Protein AF-A0A954Z3I7-F1 (afdb_monomer_lite)

pLDDT: mean 84.25, std 15.09, range [56.66, 98.69]

Secondary structure (DSSP, 8-state):
-PPPB-TTT--B-TT--SSB-TTT--BTTTTT---SS-HHHHHHHHHHHHHHHHHHHHHHHHHHHHHHHHHHHHHHHHHHHHHHHHHHHHHHHHHHHHHTS-S-SSSS-SSS-S----------------

Sequence (130 aa):
MMRPTCGHCGYDLTGAESNRCPECGWLFIEAGVRVGPDGDTRRKRFRRAVILAIVLLAGAGVMLTAEAYLRARAARDQAIAQRQAALAQQRAATQRQAGATPQAEDDSHLDERGERSNLVTDPADAGDAP

Structure (mmCIF, N/CA/C/O backbone):
data_AF-A0A954Z3I7-F1
#
_entry.id   AF-A0A954Z3I7-F1
#
loop_
_atom_site.group_PDB
_atom_site.id
_atom_site.type_symbol
_atom_site.label_atom_id
_atom_site.label_alt_id
_atom_site.label_comp_id
_atom_site.label_asym_id
_atom_site.label_entity_id
_atom_site.label_seq_id
_atom_site.pdbx_PDB_ins_code
_atom_site.Cartn_x
_atom_site.Cartn_y
_atom_site.Cartn_z
_atom_site.occupancy
_atom_site.B_iso_or_equiv
_atom_site.auth_seq_id
_atom_site.auth_comp_id
_atom_site.auth_asym_id
_atom_site.auth_atom_id
_atom_site.pdbx_PDB_model_num
ATOM 1 N N . MET A 1 1 ? -31.567 -7.545 29.589 1.00 59.31 1 MET A N 1
ATOM 2 C CA . MET A 1 1 ? -31.120 -6.288 30.226 1.00 59.31 1 MET A CA 1
ATOM 3 C C . MET A 1 1 ? -30.721 -6.642 31.643 1.00 59.31 1 MET A C 1
ATOM 5 O O . MET A 1 1 ? -31.547 -7.207 32.347 1.00 59.31 1 MET A O 1
ATOM 9 N N . MET A 1 2 ? -29.458 -6.450 32.015 1.00 70.06 2 MET A N 1
ATOM 10 C CA . MET A 1 2 ? -28.994 -6.764 33.368 1.00 70.06 2 MET A CA 1
ATOM 11 C C . MET A 1 2 ? -29.414 -5.603 34.270 1.00 70.06 2 MET A C 1
ATOM 13 O O . MET A 1 2 ? -29.124 -4.453 33.942 1.00 70.06 2 MET A O 1
ATOM 17 N N . ARG A 1 3 ? -30.175 -5.880 35.331 1.00 81.69 3 ARG A N 1
ATOM 18 C CA . ARG A 1 3 ? -30.580 -4.839 36.279 1.00 81.69 3 ARG A CA 1
ATOM 19 C C . ARG A 1 3 ? -29.368 -4.436 37.118 1.00 81.69 3 ARG A C 1
ATOM 21 O O . ARG A 1 3 ? -28.609 -5.325 37.508 1.00 81.69 3 ARG A O 1
ATOM 28 N N . PRO A 1 4 ? -29.140 -3.139 37.363 1.00 84.75 4 PRO A N 1
ATOM 29 C CA . PRO A 1 4 ? -28.050 -2.710 38.222 1.00 84.75 4 PRO A CA 1
ATOM 30 C C . PRO A 1 4 ? -28.328 -3.190 39.648 1.00 84.75 4 PRO A C 1
ATOM 32 O O . PRO A 1 4 ? -29.315 -2.793 40.254 1.00 84.75 4 PRO A O 1
ATOM 35 N N . THR A 1 5 ? -27.468 -4.045 40.189 1.00 88.50 5 THR A N 1
ATOM 36 C CA . THR A 1 5 ? -27.548 -4.508 41.580 1.00 88.50 5 THR A CA 1
ATOM 37 C C . THR A 1 5 ? -26.379 -3.952 42.379 1.00 88.50 5 THR A C 1
ATOM 39 O O . THR A 1 5 ? -25.270 -3.828 41.855 1.00 88.50 5 THR A O 1
ATOM 42 N N . CYS A 1 6 ? -26.596 -3.637 43.654 1.00 88.88 6 CYS A N 1
ATOM 43 C CA . CYS A 1 6 ? -25.522 -3.259 44.564 1.00 88.88 6 CYS A CA 1
ATOM 44 C C . CYS A 1 6 ? -24.521 -4.416 44.692 1.00 88.88 6 CYS A C 1
ATOM 46 O O . CYS A 1 6 ? -24.907 -5.515 45.082 1.00 88.88 6 CYS A O 1
ATOM 48 N N . GLY A 1 7 ? -23.236 -4.186 44.408 1.00 86.25 7 GLY A N 1
ATOM 49 C CA . GLY A 1 7 ? -22.215 -5.234 44.536 1.00 86.25 7 GLY A CA 1
ATOM 50 C C . GLY A 1 7 ? -21.885 -5.620 45.981 1.00 86.25 7 GLY A C 1
ATOM 51 O O . GLY A 1 7 ? -21.176 -6.599 46.186 1.00 86.25 7 GLY A O 1
ATOM 52 N N . HIS A 1 8 ? -22.398 -4.882 46.975 1.00 89.75 8 HIS A N 1
ATOM 53 C CA . HIS A 1 8 ? -22.203 -5.183 48.394 1.00 89.75 8 HIS A CA 1
ATOM 54 C C . HIS A 1 8 ? -23.342 -6.028 48.985 1.00 89.75 8 HIS A C 1
ATOM 56 O O . HIS A 1 8 ? -23.086 -7.086 49.548 1.00 89.75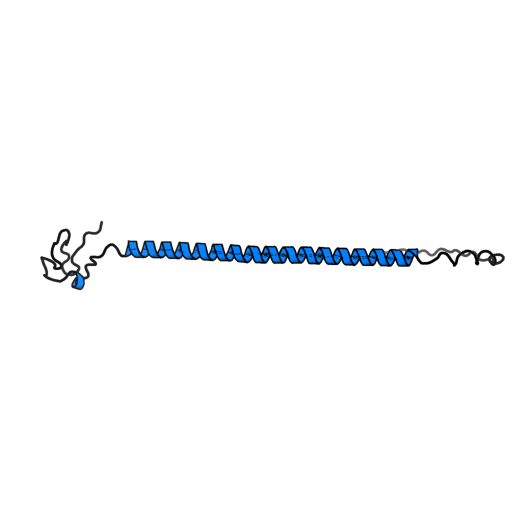 8 HIS A O 1
ATOM 62 N N . CYS A 1 9 ? -24.598 -5.588 48.844 1.00 90.38 9 CYS A N 1
ATOM 63 C CA . CYS A 1 9 ? -25.757 -6.266 49.444 1.00 90.38 9 CYS A CA 1
ATOM 64 C C . CYS A 1 9 ? -26.690 -6.958 48.435 1.00 90.38 9 CYS A C 1
ATOM 66 O O . CYS A 1 9 ? -27.646 -7.609 48.841 1.00 90.38 9 CYS A O 1
ATOM 68 N N . GLY A 1 10 ? -26.456 -6.811 47.127 1.00 88.06 10 GLY A N 1
ATOM 69 C CA . GLY A 1 10 ? -27.286 -7.416 46.080 1.00 88.06 10 GLY A CA 1
ATOM 70 C C . GLY A 1 10 ? -28.612 -6.702 45.792 1.00 88.06 10 GLY A C 1
ATOM 71 O O . GLY A 1 10 ? -29.354 -7.156 44.925 1.00 88.06 10 GLY A O 1
ATOM 72 N N . TYR A 1 11 ? -28.912 -5.588 46.469 1.00 89.69 11 TYR A N 1
ATOM 73 C CA . TYR A 1 11 ? -30.161 -4.842 46.281 1.00 89.69 11 TYR A CA 1
ATOM 74 C C . TYR A 1 11 ? -30.319 -4.306 44.847 1.00 89.69 11 TYR A C 1
ATOM 76 O O . TYR A 1 11 ? -29.345 -3.839 44.252 1.00 89.69 11 TYR A O 1
ATOM 84 N N . ASP A 1 12 ? -31.539 -4.353 44.301 1.00 91.00 12 ASP A N 1
ATOM 85 C CA . ASP A 1 12 ? -31.867 -3.827 42.968 1.00 91.00 12 ASP A CA 1
ATOM 86 C C . ASP A 1 12 ? -31.856 -2.291 42.996 1.00 91.00 12 ASP A C 1
ATOM 88 O O . ASP A 1 12 ? -32.665 -1.651 43.660 1.00 91.00 12 ASP A O 1
ATOM 92 N N . LEU A 1 13 ? -30.917 -1.688 42.270 1.00 89.69 13 LEU A N 1
ATOM 93 C CA . LEU A 1 13 ? -30.732 -0.238 42.192 1.00 89.69 13 LEU A CA 1
ATOM 94 C C . LEU A 1 13 ? -31.543 0.396 41.055 1.00 89.69 13 LEU A C 1
ATOM 96 O O . LEU A 1 13 ? -31.343 1.568 40.726 1.00 89.69 13 LEU A O 1
ATOM 100 N N . THR A 1 14 ? -32.447 -0.358 40.426 1.00 89.50 14 THR A N 1
ATOM 101 C CA . THR A 1 14 ? -33.335 0.168 39.388 1.00 89.50 14 THR A CA 1
ATOM 102 C C . THR A 1 14 ? -34.211 1.286 39.967 1.00 89.50 14 THR A C 1
ATOM 104 O O . THR A 1 14 ? -35.048 1.043 40.829 1.00 89.50 14 THR A O 1
ATOM 107 N N . GLY A 1 15 ? -34.030 2.518 39.479 1.00 88.00 15 GLY A N 1
ATOM 108 C CA . GLY A 1 15 ? -34.809 3.687 39.914 1.00 88.00 15 GLY A CA 1
ATOM 109 C C . GLY A 1 15 ? -34.273 4.412 41.154 1.00 88.00 15 GLY A C 1
ATOM 110 O O . GLY A 1 15 ? -34.951 5.293 41.670 1.00 88.00 15 GLY A O 1
ATOM 111 N N . ALA A 1 16 ? -33.072 4.081 41.637 1.00 86.75 16 ALA A N 1
ATOM 112 C CA . ALA A 1 16 ? -32.458 4.821 42.736 1.00 86.75 16 ALA A CA 1
ATOM 113 C C . ALA A 1 16 ? -32.064 6.249 42.296 1.00 86.75 16 ALA A C 1
ATOM 115 O O . ALA A 1 16 ? -31.265 6.421 41.379 1.00 86.75 16 ALA A O 1
ATOM 116 N N . GLU A 1 17 ? -32.595 7.273 42.973 1.00 87.50 17 GLU A N 1
ATOM 117 C CA . GLU A 1 17 ? -32.290 8.690 42.690 1.00 87.50 17 GLU A CA 1
ATOM 118 C C . GLU A 1 17 ? -30.997 9.184 43.366 1.00 87.50 17 GLU A C 1
ATOM 120 O O . GLU A 1 17 ? -30.457 10.231 43.012 1.00 87.50 17 GLU A O 1
ATOM 125 N N . SER A 1 18 ? -30.479 8.431 44.342 1.00 89.50 18 SER A N 1
ATOM 126 C CA . SER A 1 18 ? -29.266 8.776 45.090 1.00 89.50 18 SER A CA 1
ATOM 127 C C . SER A 1 18 ? -28.069 7.927 44.652 1.00 89.50 18 SER A C 1
ATOM 129 O O . SER A 1 18 ? -28.240 6.780 44.259 1.00 89.50 18 SER A O 1
ATOM 131 N N . ASN A 1 19 ? -26.843 8.442 44.811 1.00 88.62 19 ASN A N 1
ATOM 132 C CA . ASN A 1 19 ? -25.596 7.694 44.560 1.00 88.62 19 ASN A CA 1
ATOM 133 C C . ASN A 1 19 ? -25.241 6.673 45.664 1.00 88.62 19 ASN A C 1
ATOM 135 O O . ASN A 1 19 ? -24.104 6.190 45.721 1.00 88.62 19 ASN A O 1
ATOM 139 N N . ARG A 1 20 ? -26.178 6.385 46.574 1.00 91.88 20 ARG A N 1
ATOM 140 C CA . ARG A 1 20 ? -26.013 5.454 47.691 1.00 91.88 20 ARG A CA 1
ATOM 141 C C . ARG A 1 20 ? -27.068 4.362 47.629 1.00 91.88 20 ARG A C 1
ATOM 143 O O . ARG A 1 20 ? -28.210 4.594 47.237 1.00 91.88 20 ARG A O 1
ATOM 150 N N . CYS A 1 21 ? -26.683 3.164 48.049 1.00 91.94 21 CYS A N 1
ATOM 151 C CA . CYS A 1 21 ? -27.632 2.075 48.214 1.00 91.94 21 CYS A CA 1
ATOM 152 C C . CYS A 1 21 ? -28.578 2.381 49.392 1.00 91.94 21 CYS A C 1
ATOM 154 O O . CYS A 1 21 ? -28.070 2.672 50.477 1.00 91.94 21 CYS A O 1
ATOM 156 N N . PRO A 1 22 ? -29.911 2.281 49.227 1.00 91.75 22 PRO A N 1
ATOM 157 C CA . PRO A 1 22 ? -30.859 2.535 50.316 1.00 91.75 22 PRO A CA 1
ATOM 158 C C . PRO A 1 22 ? -30.741 1.507 51.449 1.00 91.75 22 PRO A C 1
ATOM 160 O O . PRO A 1 22 ? -30.955 1.856 52.601 1.00 91.75 22 PRO A O 1
ATOM 163 N N . GLU A 1 23 ? -30.335 0.272 51.133 1.00 93.06 23 GLU A N 1
ATOM 164 C CA . GLU A 1 23 ? -30.154 -0.795 52.128 1.00 93.06 23 GLU A CA 1
ATOM 165 C C . GLU A 1 23 ? -28.852 -0.668 52.934 1.00 93.06 23 GLU A C 1
ATOM 167 O O . GLU A 1 23 ? -28.871 -0.647 54.159 1.00 93.06 23 GLU A O 1
ATOM 172 N N . CYS A 1 24 ? -27.692 -0.592 52.267 1.00 92.94 24 CYS A N 1
ATOM 173 C CA . CYS A 1 24 ? -26.391 -0.669 52.947 1.00 92.94 24 CYS A CA 1
ATOM 174 C C . CYS A 1 24 ? -25.649 0.672 53.068 1.00 92.94 24 CYS A C 1
ATOM 176 O O . CYS A 1 24 ? -24.558 0.720 53.631 1.00 92.94 24 CYS A O 1
ATOM 178 N N . GLY A 1 25 ? -26.177 1.760 52.495 1.00 92.88 25 GLY A N 1
ATOM 179 C CA . GLY A 1 25 ? -25.598 3.109 52.575 1.00 92.88 25 GLY A CA 1
ATOM 180 C C . GLY A 1 25 ? -24.296 3.337 51.789 1.00 92.88 25 GLY A C 1
ATOM 181 O O . GLY A 1 25 ? -23.832 4.482 51.696 1.00 92.88 25 GLY A O 1
ATOM 182 N N . TRP A 1 26 ? -23.715 2.283 51.203 1.00 92.62 26 TRP A N 1
ATOM 183 C CA . TRP A 1 26 ? -22.496 2.363 50.395 1.00 92.62 26 TRP A CA 1
ATOM 184 C C . TRP A 1 26 ? -22.707 3.178 49.126 1.00 92.62 26 TRP A C 1
ATOM 186 O O . TRP A 1 26 ? -23.765 3.120 48.491 1.00 92.62 26 TRP A O 1
ATOM 196 N N . LEU A 1 27 ? -21.663 3.906 48.740 1.00 90.38 27 LEU A N 1
ATOM 197 C CA . LEU A 1 27 ? -21.612 4.595 47.459 1.00 90.38 27 LEU A CA 1
ATOM 198 C C . LEU A 1 27 ? -21.540 3.577 46.319 1.00 90.38 27 LEU A C 1
ATOM 200 O O . LEU A 1 27 ? -20.822 2.583 46.401 1.00 90.38 27 LEU A O 1
ATOM 204 N N . PHE A 1 28 ? -22.229 3.854 45.214 1.00 87.62 28 PHE A N 1
ATOM 205 C CA . PHE A 1 28 ? -22.206 2.997 44.020 1.00 87.62 28 PHE A CA 1
ATOM 206 C C . PHE A 1 28 ? -20.791 2.728 43.494 1.00 87.62 28 PHE A C 1
ATOM 208 O O . PHE A 1 28 ? -20.504 1.629 43.027 1.00 87.62 28 PHE A O 1
ATOM 215 N N . ILE A 1 29 ? -19.895 3.705 43.640 1.00 84.56 29 ILE A N 1
ATOM 216 C CA . ILE A 1 29 ? -18.492 3.615 43.226 1.00 84.56 29 ILE A CA 1
ATOM 217 C C . ILE A 1 29 ? -17.730 2.589 44.084 1.00 84.56 29 ILE A C 1
ATOM 219 O O . ILE A 1 29 ? -16.974 1.783 43.548 1.00 84.56 29 ILE A O 1
ATOM 223 N N . GLU A 1 30 ? -17.965 2.587 45.399 1.00 86.12 30 GLU A N 1
ATOM 224 C CA . GLU A 1 30 ? -17.340 1.658 46.354 1.00 86.12 30 GLU A CA 1
ATOM 225 C C . GLU A 1 30 ? -17.945 0.256 46.252 1.00 86.12 30 GLU A C 1
ATOM 227 O O . GLU A 1 30 ? -17.233 -0.741 46.316 1.00 86.12 30 GLU A O 1
ATOM 232 N N . ALA A 1 31 ? -19.254 0.170 46.001 1.00 80.56 31 ALA A N 1
ATOM 233 C CA . ALA A 1 31 ? -19.967 -1.086 45.791 1.00 80.56 31 ALA A CA 1
ATOM 234 C C . ALA A 1 31 ? -19.706 -1.717 44.407 1.00 80.56 31 ALA A C 1
ATOM 236 O O . ALA A 1 31 ? -20.357 -2.698 44.052 1.00 80.56 31 ALA A O 1
ATOM 237 N N . GLY A 1 32 ? -18.796 -1.158 43.598 1.00 77.00 32 GLY A N 1
ATOM 238 C CA . GLY A 1 32 ? -18.431 -1.691 42.282 1.00 77.00 32 GLY A CA 1
ATOM 239 C C . GLY A 1 32 ? -19.526 -1.568 41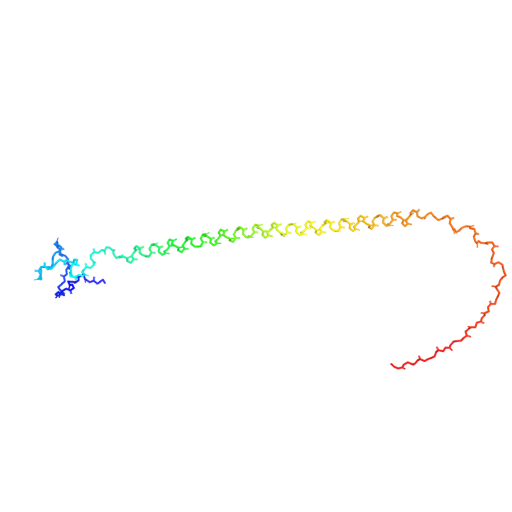.216 1.00 77.00 32 GLY A C 1
ATOM 240 O O . GLY A 1 32 ? -19.427 -2.187 40.153 1.00 77.00 32 GLY A O 1
ATOM 241 N N . VAL A 1 33 ? -20.562 -0.765 41.466 1.00 76.38 33 VAL A N 1
ATOM 242 C CA . VAL A 1 33 ? -21.662 -0.540 40.527 1.00 76.38 33 VAL A CA 1
ATOM 243 C C . VAL A 1 33 ? -21.150 0.377 39.422 1.00 76.38 33 VAL A C 1
ATOM 245 O O . VAL A 1 33 ? -20.962 1.581 39.602 1.00 76.38 33 VAL A O 1
ATOM 248 N N . ARG A 1 34 ? -20.897 -0.195 38.244 1.00 64.69 34 ARG A N 1
ATOM 249 C CA . ARG A 1 34 ? -20.484 0.576 37.067 1.00 64.69 34 ARG A CA 1
ATOM 250 C C . ARG A 1 34 ? -21.689 1.295 36.467 1.00 64.69 34 ARG A C 1
ATOM 252 O O . ARG A 1 34 ? -22.303 0.808 35.525 1.00 64.69 34 ARG A O 1
ATOM 259 N N . VAL A 1 35 ? -22.003 2.471 37.005 1.00 63.03 35 VAL A N 1
ATOM 260 C CA . VAL A 1 35 ? -22.980 3.404 36.428 1.00 63.03 35 VAL A CA 1
ATOM 261 C C . VAL A 1 35 ? -22.274 4.219 35.345 1.00 63.03 35 VAL A C 1
ATOM 263 O O . VAL A 1 35 ? -21.773 5.315 35.572 1.00 63.03 35 VAL A O 1
ATOM 266 N N . GLY A 1 36 ? -22.136 3.646 34.158 1.00 58.28 36 GLY A N 1
ATOM 267 C CA . GLY A 1 36 ? -21.618 4.361 32.999 1.00 58.28 36 GLY A CA 1
ATOM 268 C C . GLY A 1 36 ? -22.300 3.848 31.740 1.00 58.28 36 GLY A C 1
ATOM 269 O O . GLY A 1 36 ? -22.562 2.647 31.674 1.00 58.28 36 GLY A O 1
ATOM 270 N N . PRO A 1 37 ? -22.587 4.715 30.746 1.00 56.66 37 PRO A N 1
ATOM 271 C CA . PRO A 1 37 ? -23.101 4.267 29.458 1.00 56.66 37 PRO A CA 1
ATOM 272 C C . PRO A 1 37 ? -22.152 3.193 28.943 1.00 56.66 37 PRO A C 1
ATOM 274 O O . PRO A 1 37 ? -20.954 3.464 28.827 1.00 56.66 37 PRO A O 1
ATOM 277 N N . ASP A 1 38 ? -22.680 1.984 28.732 1.00 63.44 38 ASP A N 1
ATOM 278 C CA . ASP A 1 38 ? -21.932 0.756 28.472 1.00 63.44 38 ASP A CA 1
ATOM 279 C C . ASP A 1 38 ? -20.616 1.056 27.750 1.00 63.44 38 ASP A C 1
ATOM 281 O O . ASP A 1 38 ? -20.610 1.422 26.567 1.00 63.44 38 ASP A O 1
ATOM 285 N N . GLY A 1 39 ? -19.480 0.925 28.451 1.00 66.88 39 GLY A N 1
ATOM 286 C CA . GLY A 1 39 ? -18.148 1.179 27.876 1.00 66.88 39 GLY A CA 1
ATOM 287 C C . GLY A 1 39 ? -17.889 0.369 26.597 1.00 66.88 39 GLY A C 1
ATOM 288 O O . GLY A 1 39 ? -17.016 0.693 25.788 1.00 66.88 39 GLY A O 1
ATOM 289 N N . ASP A 1 40 ? -18.723 -0.642 26.376 1.00 78.44 40 ASP A N 1
ATOM 290 C CA . ASP A 1 40 ? -18.828 -1.452 25.183 1.00 78.44 40 ASP A CA 1
ATOM 291 C C . ASP A 1 40 ? -19.157 -0.637 23.913 1.00 78.44 40 ASP A C 1
ATOM 293 O O . ASP A 1 40 ? -18.574 -0.878 22.855 1.00 78.44 40 ASP A O 1
ATOM 297 N N . THR A 1 41 ? -19.995 0.405 23.988 1.00 83.75 41 THR A N 1
ATOM 298 C CA . THR A 1 41 ? -20.336 1.235 22.814 1.00 83.75 41 THR A CA 1
ATOM 299 C C . THR A 1 41 ? -19.153 2.092 22.365 1.00 83.75 41 THR A C 1
ATOM 301 O O . THR A 1 41 ? -18.846 2.159 21.169 1.00 83.75 41 THR A O 1
ATOM 304 N N . ARG A 1 42 ? -18.433 2.711 23.312 1.00 84.12 42 ARG A N 1
ATOM 305 C CA . ARG A 1 42 ? -17.229 3.504 23.008 1.00 84.12 42 ARG A CA 1
ATOM 306 C C . ARG A 1 42 ? -16.130 2.618 22.425 1.00 84.12 42 ARG A C 1
ATOM 308 O O . ARG A 1 42 ? -15.518 2.983 21.420 1.00 84.12 42 ARG A O 1
ATOM 315 N N . ARG A 1 43 ? -15.936 1.423 22.993 1.00 87.50 43 ARG A N 1
ATOM 316 C CA . ARG A 1 43 ? -14.953 0.444 22.509 1.00 87.50 43 ARG A CA 1
ATOM 317 C C . ARG A 1 43 ? -15.291 -0.068 21.106 1.00 87.50 43 ARG A C 1
ATOM 319 O O . ARG A 1 43 ? -14.399 -0.154 20.264 1.00 87.50 43 ARG A O 1
ATOM 326 N N . LYS A 1 44 ? -16.571 -0.330 20.812 1.00 90.62 44 LYS A N 1
ATOM 327 C CA . LYS A 1 44 ? -17.045 -0.725 19.470 1.00 90.62 44 LYS A CA 1
ATOM 328 C C . LYS A 1 44 ? -16.816 0.370 18.429 1.00 90.62 44 LYS A C 1
ATOM 330 O O . LYS A 1 44 ? -16.329 0.068 17.340 1.00 90.62 44 LYS A O 1
ATOM 335 N N . ARG A 1 45 ? -17.115 1.634 18.753 1.00 92.00 45 ARG A N 1
ATOM 336 C CA . ARG A 1 45 ? -16.867 2.773 17.848 1.00 92.00 45 ARG A CA 1
ATOM 337 C C . ARG A 1 45 ? -15.381 2.951 17.557 1.00 92.00 45 ARG A C 1
ATOM 339 O O . ARG A 1 45 ? -15.009 3.057 16.394 1.00 92.00 45 ARG A O 1
ATOM 346 N N . PHE A 1 46 ? -14.540 2.898 18.589 1.00 93.56 46 PHE A N 1
ATOM 347 C CA . PHE A 1 46 ? -13.092 2.996 18.416 1.00 93.56 46 PHE A CA 1
ATOM 348 C C . PHE A 1 46 ? -12.546 1.856 17.548 1.00 93.56 46 PHE A C 1
ATOM 350 O O . PHE A 1 46 ? -11.827 2.104 16.587 1.00 93.56 46 PHE A O 1
ATOM 357 N N . ARG A 1 47 ? -12.960 0.609 17.809 1.00 95.88 47 ARG A N 1
ATOM 358 C CA . ARG A 1 47 ? -12.542 -0.546 17.001 1.00 95.88 47 ARG A CA 1
ATOM 359 C C . ARG A 1 47 ? -12.946 -0.402 15.530 1.00 95.88 47 ARG A C 1
ATOM 361 O O . ARG A 1 47 ? -12.140 -0.705 14.659 1.00 95.88 47 ARG A O 1
ATOM 368 N N . ARG A 1 48 ? -14.159 0.086 15.241 1.00 97.12 48 ARG A N 1
ATOM 369 C CA . ARG A 1 48 ? -14.598 0.365 13.861 1.00 97.12 48 ARG A CA 1
ATOM 370 C C . ARG A 1 48 ? -13.752 1.452 13.197 1.00 97.12 48 ARG A C 1
ATOM 372 O O . ARG A 1 48 ? -13.346 1.268 12.056 1.00 97.12 48 ARG A O 1
ATOM 379 N N . ALA A 1 49 ? -13.450 2.535 13.911 1.00 97.50 49 ALA A N 1
ATOM 380 C CA . ALA A 1 49 ? -12.597 3.605 13.396 1.00 97.50 49 ALA A CA 1
ATOM 381 C C . ALA A 1 49 ? -11.181 3.102 13.069 1.00 97.50 49 ALA A C 1
ATOM 383 O O . ALA A 1 49 ? -10.662 3.3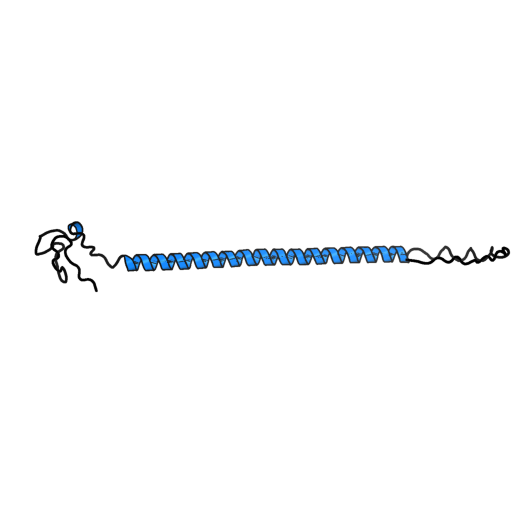95 11.997 1.00 97.50 49 ALA A O 1
ATOM 384 N N . VAL A 1 50 ? -10.591 2.279 13.944 1.00 98.25 50 VAL A N 1
ATOM 385 C CA . VAL A 1 50 ? -9.272 1.667 13.712 1.00 98.25 50 VAL A CA 1
ATOM 386 C C . VAL A 1 50 ? -9.287 0.752 12.487 1.00 98.25 50 VAL A C 1
ATOM 388 O O . VAL A 1 50 ? -8.392 0.842 11.654 1.00 98.25 50 VAL A O 1
ATOM 391 N N . ILE A 1 51 ? -10.312 -0.094 12.335 1.00 98.31 51 ILE A N 1
ATOM 392 C CA . ILE A 1 51 ? -10.436 -0.974 11.162 1.00 98.31 51 ILE A CA 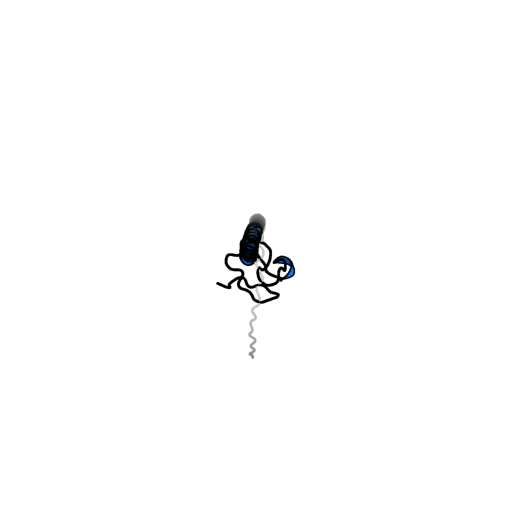1
ATOM 393 C C . ILE A 1 51 ? -10.522 -0.148 9.873 1.00 98.31 51 ILE A C 1
ATOM 395 O O . ILE A 1 51 ? -9.805 -0.439 8.920 1.00 98.31 51 ILE A O 1
ATOM 399 N N . LEU A 1 52 ? -11.349 0.902 9.848 1.00 98.50 52 LEU A N 1
ATOM 400 C CA . LEU A 1 52 ? -11.465 1.780 8.681 1.00 98.50 52 LEU A CA 1
ATOM 401 C C . LEU A 1 52 ? -10.142 2.481 8.354 1.00 98.50 52 LEU A C 1
ATOM 403 O O . LEU A 1 52 ? -9.758 2.532 7.189 1.00 98.50 52 LEU A O 1
ATOM 407 N N . ALA A 1 53 ? -9.418 2.961 9.366 1.00 98.38 53 ALA A N 1
ATOM 408 C CA . ALA A 1 53 ? -8.109 3.577 9.170 1.00 98.38 53 ALA A CA 1
ATOM 409 C C . ALA A 1 53 ? -7.098 2.594 8.553 1.00 98.38 53 ALA A C 1
ATOM 411 O O . ALA A 1 53 ? -6.395 2.953 7.613 1.00 98.38 53 ALA A O 1
ATOM 412 N N . ILE A 1 54 ? -7.063 1.342 9.025 1.00 98.56 54 ILE A N 1
ATOM 413 C CA . ILE A 1 54 ? -6.185 0.300 8.470 1.00 98.56 54 ILE A CA 1
ATOM 414 C C . ILE A 1 54 ? -6.538 0.007 7.008 1.00 98.56 54 ILE A C 1
ATOM 416 O O . ILE A 1 54 ? -5.642 -0.072 6.173 1.00 98.56 54 ILE A O 1
ATOM 420 N N . VAL A 1 55 ? -7.828 -0.123 6.681 1.00 98.50 55 VAL A N 1
ATOM 421 C CA . VAL A 1 55 ? -8.278 -0.380 5.302 1.00 98.50 55 VAL A CA 1
ATOM 422 C C . VAL A 1 55 ? -7.891 0.770 4.371 1.00 98.50 55 VAL A C 1
ATOM 424 O O . VAL A 1 55 ? -7.394 0.522 3.274 1.00 98.50 55 VAL A O 1
ATOM 427 N N . LEU A 1 56 ? -8.059 2.019 4.810 1.00 98.56 56 LEU A N 1
ATOM 428 C CA . LEU A 1 56 ? -7.663 3.194 4.030 1.00 98.56 56 LEU A CA 1
ATOM 429 C C . LEU A 1 56 ? -6.148 3.252 3.807 1.00 98.56 56 LEU A C 1
ATOM 431 O O . LEU A 1 56 ? -5.708 3.490 2.684 1.00 98.56 56 LEU A O 1
ATOM 435 N N . LEU A 1 57 ? -5.351 2.983 4.845 1.00 98.56 57 LEU A N 1
ATOM 436 C CA . LEU A 1 57 ? -3.891 2.936 4.733 1.00 98.56 57 LEU A CA 1
ATOM 437 C C . LEU A 1 57 ? -3.425 1.815 3.795 1.00 98.56 57 LEU A C 1
ATOM 439 O O . LEU A 1 57 ? -2.557 2.043 2.954 1.00 98.56 57 LEU A O 1
ATOM 443 N N . ALA A 1 58 ? -4.027 0.628 3.888 1.00 98.12 58 ALA A N 1
ATOM 444 C CA . ALA A 1 58 ? -3.736 -0.480 2.983 1.00 98.12 58 ALA A CA 1
ATOM 445 C C . ALA A 1 58 ? -4.098 -0.131 1.530 1.00 98.12 58 ALA A C 1
ATOM 447 O O . ALA A 1 58 ? -3.291 -0.347 0.628 1.00 98.12 58 ALA A O 1
ATOM 448 N N . GLY A 1 59 ? -5.271 0.472 1.305 1.00 98.38 59 GLY A N 1
ATOM 449 C CA . GLY A 1 59 ? -5.701 0.929 -0.018 1.00 98.38 59 GLY A CA 1
ATOM 450 C C . GLY A 1 59 ? -4.750 1.963 -0.629 1.00 98.38 59 GLY A C 1
ATOM 451 O O . GLY A 1 59 ? -4.356 1.826 -1.787 1.00 98.38 59 GLY A O 1
ATOM 452 N N . ALA A 1 60 ? -4.314 2.952 0.158 1.00 98.25 60 ALA A N 1
ATOM 453 C CA . ALA A 1 60 ? -3.324 3.938 -0.276 1.00 98.25 60 ALA A CA 1
ATOM 454 C C . ALA A 1 60 ? -1.972 3.287 -0.622 1.00 98.25 60 ALA A C 1
ATOM 456 O O . ALA A 1 60 ? -1.366 3.621 -1.640 1.00 98.25 60 ALA A O 1
ATOM 457 N N . GLY A 1 61 ? -1.525 2.309 0.173 1.00 98.19 61 GLY A N 1
ATOM 458 C CA . GLY A 1 61 ? -0.306 1.545 -0.106 1.00 98.19 61 GLY A CA 1
ATOM 459 C C . GLY A 1 61 ? -0.371 0.763 -1.424 1.00 98.19 61 GLY A C 1
ATOM 460 O O . GLY A 1 61 ? 0.583 0.777 -2.206 1.00 98.19 61 GLY A O 1
ATOM 461 N N . VAL A 1 62 ? -1.509 0.128 -1.720 1.00 98.19 62 VAL A N 1
ATOM 462 C CA . VAL A 1 62 ? -1.724 -0.581 -2.995 1.00 98.19 62 VAL A CA 1
ATOM 463 C C . VAL A 1 62 ? -1.707 0.390 -4.180 1.00 98.19 62 VAL A C 1
ATOM 465 O O . VAL A 1 62 ? -1.059 0.114 -5.185 1.00 98.19 62 VAL A O 1
ATOM 468 N N . MET A 1 63 ? -2.352 1.552 -4.056 1.00 97.50 63 MET A N 1
ATOM 469 C CA . MET A 1 63 ? -2.334 2.594 -5.094 1.00 97.50 63 MET A CA 1
ATOM 470 C C . MET A 1 63 ? -0.908 3.068 -5.422 1.00 97.50 63 MET A C 1
ATOM 472 O O . MET A 1 63 ? -0.509 3.076 -6.585 1.00 97.50 63 MET A O 1
ATOM 476 N N . LEU A 1 64 ? -0.103 3.389 -4.404 1.00 97.12 64 LEU A N 1
ATOM 477 C CA . LEU A 1 64 ? 1.270 3.874 -4.602 1.00 97.12 64 LEU A CA 1
ATOM 478 C C . LEU A 1 64 ? 2.185 2.814 -5.231 1.00 97.12 64 LEU A C 1
ATOM 480 O O . LEU A 1 64 ? 2.999 3.115 -6.107 1.00 97.12 64 LEU A O 1
ATOM 484 N N . THR A 1 65 ? 2.045 1.559 -4.805 1.00 96.81 65 THR A N 1
ATOM 485 C CA . THR A 1 65 ? 2.823 0.448 -5.372 1.00 96.81 65 THR A CA 1
ATOM 486 C C . THR A 1 65 ? 2.413 0.137 -6.811 1.00 96.81 65 THR A C 1
ATOM 488 O O . THR A 1 65 ? 3.281 -0.157 -7.635 1.00 96.81 65 THR A O 1
ATOM 491 N N . ALA A 1 66 ? 1.129 0.277 -7.153 1.00 97.69 66 ALA A N 1
ATOM 492 C CA . ALA A 1 66 ? 0.640 0.116 -8.519 1.00 97.69 66 ALA A CA 1
ATOM 493 C C . ALA A 1 66 ? 1.237 1.161 -9.478 1.00 97.69 66 ALA A C 1
ATOM 495 O O . ALA A 1 66 ? 1.702 0.798 -10.559 1.00 97.69 66 ALA A O 1
ATOM 496 N N . GLU A 1 67 ? 1.306 2.438 -9.088 1.00 95.69 67 GLU A N 1
ATOM 497 C CA . GLU A 1 67 ? 1.956 3.468 -9.912 1.00 95.69 67 GLU A CA 1
ATOM 498 C C . GLU A 1 67 ? 3.438 3.173 -10.153 1.00 95.69 67 GLU A C 1
ATOM 500 O O . GLU A 1 67 ? 3.920 3.256 -11.286 1.00 95.69 67 GLU A O 1
ATOM 505 N N . ALA A 1 68 ? 4.168 2.811 -9.094 1.00 96.75 68 ALA A N 1
ATOM 506 C CA . ALA A 1 68 ? 5.579 2.458 -9.200 1.00 96.75 68 ALA A CA 1
ATOM 507 C C . ALA A 1 68 ? 5.782 1.263 -10.144 1.00 96.75 68 ALA A C 1
ATOM 509 O O . ALA A 1 68 ? 6.680 1.278 -10.989 1.00 96.75 68 ALA A O 1
ATOM 510 N N . TYR A 1 69 ? 4.904 0.262 -10.053 1.00 98.19 69 TYR A N 1
ATOM 511 C CA . TYR A 1 69 ? 4.915 -0.898 -10.934 1.00 98.19 69 TYR A CA 1
ATOM 512 C C . TYR A 1 69 ? 4.657 -0.521 -12.400 1.00 98.19 69 TYR A C 1
ATOM 514 O O . TYR A 1 69 ? 5.387 -0.966 -13.289 1.00 98.19 69 TYR A O 1
ATOM 522 N N . LEU A 1 70 ? 3.672 0.340 -12.668 1.00 98.06 70 LEU A N 1
ATOM 523 C CA . LEU A 1 70 ? 3.365 0.803 -14.024 1.00 98.06 70 LEU A CA 1
ATOM 524 C C . LEU A 1 70 ? 4.517 1.617 -14.628 1.00 98.06 70 LEU A C 1
ATOM 526 O O . LEU A 1 70 ? 4.877 1.390 -15.784 1.00 98.06 70 LEU A O 1
ATOM 530 N N . ARG A 1 71 ? 5.156 2.500 -13.847 1.00 97.38 71 ARG A N 1
ATOM 531 C CA . ARG A 1 71 ? 6.348 3.246 -14.293 1.00 97.38 71 ARG A CA 1
ATOM 532 C C . ARG A 1 71 ? 7.515 2.311 -14.601 1.00 97.38 71 ARG A C 1
ATOM 534 O O . ARG A 1 71 ? 8.162 2.459 -15.635 1.00 97.38 71 ARG A O 1
ATOM 541 N N . ALA A 1 72 ? 7.756 1.319 -13.744 1.00 97.50 72 ALA A N 1
ATOM 542 C CA . ALA A 1 72 ? 8.801 0.324 -13.968 1.00 97.50 72 ALA A CA 1
ATOM 543 C C . ALA A 1 72 ? 8.539 -0.510 -15.232 1.00 97.50 72 ALA A C 1
ATOM 545 O O . ALA A 1 72 ? 9.473 -0.811 -15.977 1.00 97.50 72 ALA A O 1
ATOM 546 N N . ARG A 1 73 ? 7.276 -0.858 -15.504 1.00 97.81 73 ARG A N 1
ATOM 547 C CA . ARG A 1 73 ? 6.886 -1.556 -16.732 1.00 97.81 73 ARG A CA 1
ATOM 548 C C . ARG A 1 73 ? 7.131 -0.691 -17.970 1.00 97.81 73 ARG A C 1
ATOM 550 O O . ARG A 1 73 ? 7.819 -1.145 -18.878 1.00 97.81 73 ARG A O 1
ATOM 557 N N . ALA A 1 74 ? 6.681 0.563 -17.961 1.00 97.69 74 ALA A N 1
ATOM 558 C CA . ALA A 1 74 ? 6.896 1.490 -19.074 1.00 97.69 74 ALA A CA 1
ATOM 559 C C . ALA A 1 74 ? 8.391 1.708 -19.382 1.00 97.69 74 ALA A C 1
ATOM 561 O O . ALA A 1 74 ? 8.789 1.736 -20.546 1.00 97.69 74 ALA A O 1
ATOM 562 N N . ALA A 1 75 ? 9.238 1.795 -18.351 1.00 97.88 75 ALA A N 1
ATOM 563 C CA . ALA A 1 75 ? 10.686 1.915 -18.525 1.00 97.88 75 ALA A CA 1
ATOM 564 C C . ALA A 1 75 ? 11.310 0.674 -19.194 1.00 97.88 75 ALA A C 1
ATOM 566 O O . ALA A 1 75 ? 12.207 0.803 -20.030 1.00 97.88 75 ALA A O 1
ATOM 567 N N . ARG A 1 76 ? 10.828 -0.534 -18.866 1.00 97.75 76 ARG A N 1
ATOM 568 C CA . ARG A 1 76 ? 11.285 -1.777 -19.514 1.00 97.75 76 ARG A CA 1
ATOM 569 C C . ARG A 1 76 ? 10.913 -1.808 -20.992 1.00 97.75 76 ARG A C 1
ATOM 571 O O . ARG A 1 76 ? 11.758 -2.161 -21.811 1.00 97.75 76 ARG A O 1
ATOM 578 N N . ASP A 1 77 ? 9.697 -1.392 -21.329 1.00 97.69 77 ASP A N 1
ATOM 579 C CA . ASP A 1 77 ? 9.225 -1.371 -22.715 1.00 97.69 77 ASP A CA 1
ATOM 580 C C . ASP A 1 77 ? 10.053 -0.392 -23.569 1.00 97.69 77 ASP A C 1
ATOM 582 O O . ASP A 1 77 ? 10.494 -0.738 -24.667 1.00 97.69 77 ASP A O 1
ATOM 586 N N . GLN A 1 78 ? 10.379 0.789 -23.029 1.00 97.44 78 GLN A N 1
ATOM 587 C CA . GLN A 1 78 ? 11.272 1.749 -23.690 1.00 97.44 78 GLN A CA 1
ATOM 588 C C . GLN A 1 78 ? 12.685 1.188 -23.901 1.00 97.44 78 GLN A C 1
ATOM 590 O O . GLN A 1 78 ? 13.257 1.347 -24.980 1.00 97.44 78 GLN A O 1
ATOM 595 N N . ALA A 1 79 ? 13.243 0.494 -22.906 1.00 98.06 79 ALA A N 1
ATOM 596 C CA . ALA A 1 79 ? 14.568 -0.113 -23.022 1.00 98.06 79 ALA A CA 1
ATOM 597 C C . ALA A 1 79 ? 14.614 -1.207 -24.105 1.00 98.06 79 ALA A C 1
ATOM 599 O O . ALA A 1 79 ? 15.597 -1.315 -24.841 1.00 98.06 79 ALA A O 1
ATOM 600 N N . ILE A 1 80 ? 13.551 -2.006 -24.237 1.00 98.44 80 ILE A N 1
ATOM 601 C CA . ILE A 1 80 ? 13.439 -3.018 -25.296 1.00 98.44 80 ILE A CA 1
ATOM 602 C C . ILE A 1 80 ? 13.354 -2.343 -26.670 1.00 98.44 80 ILE A C 1
ATOM 604 O O . ILE A 1 80 ? 14.091 -2.728 -27.580 1.00 98.44 80 ILE A O 1
ATOM 608 N N . ALA A 1 81 ? 12.527 -1.304 -26.810 1.00 98.25 81 ALA A N 1
ATOM 609 C CA . ALA A 1 81 ? 12.396 -0.554 -28.058 1.00 98.25 81 ALA A CA 1
ATOM 610 C C . ALA A 1 81 ? 13.731 0.077 -28.500 1.00 98.25 81 ALA A C 1
ATOM 612 O O . ALA A 1 81 ? 14.109 -0.023 -29.668 1.00 98.25 81 ALA A O 1
ATOM 613 N N . GLN A 1 82 ? 14.498 0.651 -27.566 1.00 97.94 82 GLN A N 1
ATOM 614 C CA . GLN A 1 82 ? 15.826 1.210 -27.851 1.00 97.94 82 GLN A CA 1
ATOM 615 C C . GLN A 1 82 ? 16.812 0.148 -28.351 1.00 97.94 82 GLN A C 1
ATOM 617 O O . GLN A 1 82 ? 17.543 0.388 -29.312 1.00 97.94 82 GLN A O 1
ATOM 622 N N . ARG A 1 83 ? 16.812 -1.048 -27.748 1.00 98.50 83 ARG A N 1
ATOM 623 C CA . ARG A 1 83 ? 17.663 -2.161 -28.203 1.00 98.50 83 ARG A CA 1
ATOM 624 C C . ARG A 1 83 ? 17.304 -2.606 -29.616 1.00 98.50 83 ARG A C 1
ATOM 626 O O . ARG A 1 83 ? 18.198 -2.847 -30.422 1.00 98.50 83 ARG A O 1
ATOM 633 N N . GLN A 1 84 ? 16.014 -2.691 -29.930 1.00 98.06 84 GLN A N 1
ATOM 634 C CA . GLN A 1 84 ? 15.561 -3.051 -31.273 1.00 98.06 84 GLN A CA 1
ATOM 635 C C . GLN A 1 84 ? 15.973 -2.000 -32.308 1.00 98.06 84 GLN A C 1
ATOM 637 O O . GLN A 1 84 ? 16.489 -2.358 -33.366 1.00 98.06 84 GLN A O 1
ATOM 642 N N . ALA A 1 85 ? 15.825 -0.714 -31.981 1.00 98.12 85 ALA A N 1
ATOM 643 C CA . ALA A 1 85 ? 16.269 0.375 -32.844 1.00 98.12 85 ALA A CA 1
ATOM 644 C C . ALA A 1 85 ? 17.790 0.339 -33.082 1.00 98.12 85 ALA A C 1
ATOM 646 O O . ALA A 1 85 ? 18.235 0.469 -34.221 1.00 98.12 85 ALA A O 1
ATOM 647 N N . ALA A 1 86 ? 18.586 0.091 -32.037 1.00 98.44 86 ALA A N 1
ATOM 648 C CA . ALA A 1 86 ? 20.039 -0.023 -32.153 1.00 98.44 86 ALA A CA 1
ATOM 649 C C . ALA A 1 86 ? 20.460 -1.192 -33.062 1.00 98.44 86 ALA A C 1
ATOM 651 O O . ALA A 1 86 ? 21.300 -1.023 -33.945 1.00 98.44 86 ALA A O 1
ATOM 652 N N . LEU A 1 87 ? 19.836 -2.365 -32.910 1.00 98.69 87 LEU A N 1
ATOM 653 C CA . LEU A 1 87 ? 20.102 -3.519 -33.776 1.00 98.69 87 LEU A CA 1
ATOM 654 C C . LEU A 1 87 ? 19.693 -3.258 -35.233 1.00 98.69 87 LEU A C 1
ATOM 656 O O . LEU A 1 87 ? 20.395 -3.673 -36.155 1.00 98.69 87 LEU A O 1
ATOM 660 N N . ALA A 1 88 ? 18.581 -2.555 -35.461 1.00 98.31 88 ALA A N 1
ATOM 661 C CA . ALA A 1 88 ? 18.159 -2.168 -36.805 1.00 98.31 88 ALA A CA 1
ATOM 662 C C . ALA A 1 88 ? 19.172 -1.220 -37.470 1.00 98.31 88 ALA A C 1
ATOM 664 O O . ALA A 1 88 ? 19.516 -1.411 -38.637 1.00 98.31 88 ALA A O 1
ATOM 665 N N . GLN A 1 89 ? 19.709 -0.250 -36.720 1.00 97.88 89 GLN A N 1
ATOM 666 C CA . GLN A 1 89 ? 20.764 0.646 -37.203 1.00 97.88 89 GLN A CA 1
ATOM 667 C C . GLN A 1 89 ? 22.051 -0.111 -37.545 1.00 97.88 89 GLN A C 1
ATOM 669 O O . GLN A 1 89 ? 22.645 0.148 -38.591 1.00 97.88 89 GLN A O 1
ATOM 674 N N . GLN A 1 90 ? 22.451 -1.080 -36.715 1.00 98.00 90 GLN A N 1
ATOM 675 C CA . GLN A 1 90 ? 23.611 -1.932 -36.998 1.00 98.00 90 GLN A CA 1
ATOM 676 C C . GLN A 1 90 ? 23.425 -2.715 -38.299 1.00 98.00 90 GLN A C 1
ATOM 678 O O . GLN A 1 90 ? 24.294 -2.669 -39.164 1.00 98.00 90 GLN A O 1
ATOM 683 N N . ARG A 1 91 ? 22.266 -3.357 -38.491 1.00 98.06 91 ARG A N 1
ATOM 684 C CA . ARG A 1 91 ? 21.961 -4.088 -39.733 1.00 98.06 91 ARG A CA 1
ATOM 685 C C . ARG A 1 91 ? 22.000 -3.182 -40.960 1.00 98.06 91 ARG A C 1
ATOM 687 O O . ARG A 1 91 ? 22.581 -3.564 -41.971 1.00 98.06 91 ARG A O 1
ATOM 694 N N . ALA A 1 92 ? 21.429 -1.982 -40.866 1.00 97.62 92 ALA A N 1
ATOM 695 C CA . ALA A 1 92 ? 21.464 -1.014 -41.958 1.00 97.62 92 ALA A CA 1
ATOM 696 C C . ALA A 1 92 ? 22.900 -0.564 -42.285 1.00 97.62 92 ALA A C 1
ATOM 698 O O . ALA A 1 92 ? 23.249 -0.428 -43.456 1.00 97.62 92 ALA A O 1
ATOM 699 N N . ALA A 1 93 ? 23.751 -0.367 -41.273 1.00 96.88 93 ALA A N 1
ATOM 700 C CA . ALA A 1 93 ? 25.160 -0.034 -41.474 1.00 96.88 93 ALA A CA 1
ATOM 701 C C . ALA A 1 93 ? 25.933 -1.184 -42.142 1.00 96.88 93 ALA A C 1
ATOM 703 O O . ALA A 1 93 ? 26.654 -0.945 -43.110 1.00 96.88 93 ALA A O 1
ATOM 704 N N . THR A 1 94 ? 25.728 -2.429 -41.698 1.00 97.06 94 THR A N 1
ATOM 705 C CA . THR A 1 94 ? 26.343 -3.616 -42.316 1.00 97.06 94 THR A CA 1
ATOM 706 C C . THR A 1 94 ? 25.904 -3.789 -43.770 1.00 97.06 94 THR A C 1
ATOM 708 O O . THR A 1 94 ? 26.737 -4.058 -44.629 1.00 97.06 94 THR A O 1
ATOM 711 N N . GLN A 1 95 ? 24.622 -3.573 -44.081 1.00 95.81 95 GLN A N 1
ATOM 712 C CA . GLN A 1 95 ? 24.126 -3.628 -45.462 1.00 95.81 95 GLN A CA 1
ATOM 713 C C . GLN A 1 95 ? 24.755 -2.551 -46.351 1.00 95.81 95 GLN A C 1
ATOM 715 O O . GLN A 1 95 ? 25.103 -2.836 -47.494 1.00 95.81 95 GLN A O 1
ATOM 720 N N . ARG A 1 96 ? 24.951 -1.330 -45.832 1.00 94.75 96 ARG A N 1
ATOM 721 C CA . ARG A 1 96 ? 25.648 -0.260 -46.567 1.00 94.75 96 ARG A CA 1
ATOM 722 C C . ARG A 1 96 ? 27.098 -0.622 -46.869 1.00 94.75 96 ARG A C 1
ATOM 724 O O . ARG A 1 96 ? 27.563 -0.332 -47.960 1.00 94.75 96 ARG A O 1
ATOM 731 N N . GLN A 1 97 ? 27.798 -1.254 -45.928 1.00 93.31 97 GLN A N 1
ATOM 732 C CA . GLN A 1 97 ? 29.178 -1.704 -46.137 1.00 93.31 97 GLN A CA 1
ATOM 733 C C . GLN A 1 97 ? 29.253 -2.848 -47.153 1.00 93.31 97 GLN A C 1
ATOM 735 O O . GLN A 1 97 ? 30.062 -2.790 -48.073 1.00 93.31 97 GLN A O 1
ATOM 740 N N . ALA A 1 98 ? 28.369 -3.843 -47.039 1.00 93.19 98 ALA A N 1
ATOM 741 C CA . ALA A 1 98 ? 28.314 -4.956 -47.983 1.00 93.19 98 ALA A CA 1
ATOM 742 C C . ALA A 1 98 ? 27.984 -4.483 -49.411 1.00 93.19 98 ALA A C 1
ATOM 744 O O . ALA A 1 98 ? 28.625 -4.917 -50.360 1.00 93.19 98 ALA A O 1
ATOM 745 N N . GLY A 1 99 ? 27.044 -3.543 -49.566 1.00 89.38 99 GLY A N 1
ATOM 746 C CA . GLY A 1 99 ? 26.686 -2.972 -50.870 1.00 89.38 99 GLY A CA 1
ATOM 747 C C . GLY A 1 99 ? 27.701 -1.976 -51.445 1.00 89.38 99 GLY A C 1
ATOM 748 O O . GLY A 1 99 ? 27.675 -1.720 -52.643 1.00 89.38 99 GLY A O 1
ATOM 749 N N . ALA A 1 100 ? 28.588 -1.409 -50.622 1.00 85.88 100 ALA A N 1
ATOM 750 C CA . ALA A 1 100 ? 29.631 -0.481 -51.065 1.00 85.88 100 ALA A CA 1
ATOM 751 C C . ALA A 1 100 ? 30.930 -1.179 -51.484 1.00 85.88 100 ALA A C 1
ATOM 753 O O . ALA A 1 100 ? 31.864 -0.490 -51.886 1.00 85.88 100 ALA A O 1
ATOM 754 N N . THR A 1 101 ? 31.006 -2.511 -51.387 1.00 76.50 101 THR A N 1
ATOM 755 C CA . THR A 1 101 ? 32.137 -3.260 -51.944 1.00 76.50 101 THR A CA 1
ATOM 756 C C . THR A 1 101 ? 31.971 -3.201 -53.463 1.00 76.50 101 THR A C 1
ATOM 758 O O . THR A 1 101 ? 31.049 -3.831 -53.985 1.00 76.50 101 THR A O 1
ATOM 761 N N . PRO A 1 102 ? 32.745 -2.369 -54.181 1.00 66.12 102 PRO A N 1
ATOM 762 C CA . PRO A 1 102 ? 32.561 -2.218 -55.613 1.00 66.12 102 PRO A CA 1
ATOM 763 C C . PRO A 1 102 ? 32.904 -3.560 -56.262 1.00 66.12 102 PRO A C 1
ATOM 765 O O . PRO A 1 102 ? 33.905 -4.169 -55.893 1.00 66.12 102 PRO A O 1
ATOM 768 N N . GLN A 1 103 ? 32.103 -4.013 -57.230 1.00 62.38 103 GLN A N 1
ATOM 769 C CA . GLN A 1 103 ? 32.425 -5.135 -58.126 1.00 62.38 103 GLN A CA 1
ATOM 770 C C . GLN A 1 103 ? 33.628 -4.793 -59.035 1.00 62.38 103 GLN A C 1
ATOM 772 O O . GLN A 1 103 ? 33.537 -4.864 -60.253 1.00 62.38 103 GLN A O 1
ATOM 777 N N . ALA A 1 104 ? 34.746 -4.348 -58.467 1.00 62.19 104 ALA A N 1
ATOM 778 C CA . ALA A 1 104 ? 35.931 -3.928 -59.204 1.00 62.19 104 ALA A CA 1
ATOM 779 C C . ALA A 1 104 ? 36.913 -5.086 -59.473 1.00 62.19 104 ALA A C 1
ATOM 781 O O . ALA A 1 104 ? 38.008 -4.835 -59.963 1.00 62.19 104 ALA A O 1
ATOM 782 N N . GLU A 1 105 ? 36.551 -6.334 -59.157 1.00 59.03 105 GLU A N 1
ATOM 783 C CA . GLU A 1 105 ? 37.505 -7.452 -59.092 1.00 59.03 105 GLU A CA 1
ATOM 784 C C . GLU A 1 105 ? 37.070 -8.726 -59.843 1.00 59.03 105 GLU A C 1
ATOM 786 O O . GLU A 1 105 ? 37.533 -9.809 -59.506 1.00 59.03 105 GLU A O 1
ATOM 791 N N . ASP A 1 106 ? 36.213 -8.627 -60.870 1.00 60.84 106 ASP A N 1
ATOM 792 C CA . ASP A 1 106 ? 35.843 -9.803 -61.687 1.00 60.84 106 ASP A CA 1
ATOM 793 C C . ASP A 1 106 ? 35.694 -9.508 -63.192 1.00 60.84 106 ASP A C 1
ATOM 795 O O . ASP A 1 106 ? 34.758 -9.964 -63.834 1.00 60.84 106 ASP A O 1
ATOM 799 N N . ASP A 1 107 ? 36.614 -8.723 -63.764 1.00 60.06 107 ASP A N 1
ATOM 800 C CA . ASP A 1 107 ? 36.766 -8.610 -65.231 1.00 60.06 107 ASP A CA 1
ATOM 801 C C . ASP A 1 107 ? 38.216 -8.840 -65.712 1.00 60.06 107 ASP A C 1
ATOM 803 O O .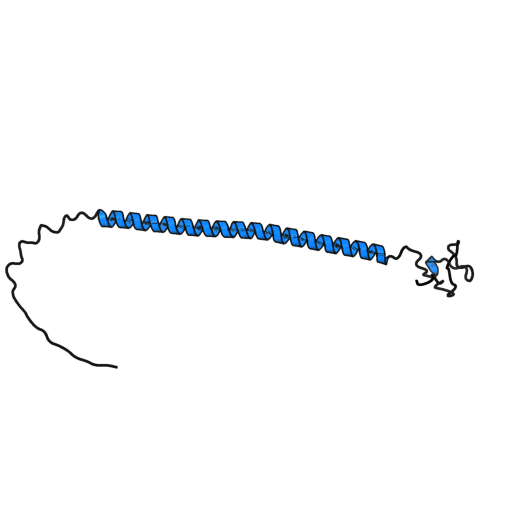 ASP A 1 107 ? 38.513 -8.728 -66.899 1.00 60.06 107 ASP A O 1
ATOM 807 N N . SER A 1 108 ? 39.147 -9.205 -64.820 1.00 62.28 108 SER A N 1
ATOM 808 C CA . SER A 1 108 ? 40.568 -9.410 -65.160 1.00 62.28 108 SER A CA 1
ATOM 809 C C . SER A 1 108 ? 41.059 -10.862 -65.078 1.00 62.28 108 SER A C 1
ATOM 811 O O . SER A 1 108 ? 42.249 -11.092 -65.275 1.00 62.28 108 SER A O 1
ATOM 813 N N . HIS A 1 109 ? 40.186 -11.857 -64.855 1.00 58.22 109 HIS A N 1
ATOM 814 C CA . HIS A 1 109 ? 40.609 -13.265 -64.731 1.00 58.22 109 HIS A CA 1
ATOM 815 C C . HIS A 1 109 ? 40.069 -14.231 -65.803 1.00 58.22 109 HIS A C 1
ATOM 817 O O . HIS A 1 109 ? 40.147 -15.450 -65.627 1.00 58.22 109 HIS A O 1
ATOM 823 N N . LEU A 1 110 ? 39.582 -13.717 -66.940 1.00 60.66 110 LEU A N 1
ATOM 824 C CA . LEU A 1 110 ? 39.159 -14.543 -68.081 1.00 60.66 110 LEU A CA 1
ATOM 825 C C . LEU A 1 110 ? 40.274 -14.904 -69.089 1.00 60.66 110 LEU A C 1
ATOM 827 O O . LEU A 1 110 ? 39.959 -15.563 -70.074 1.00 60.66 110 LEU A O 1
ATOM 831 N N . ASP A 1 111 ? 41.554 -14.577 -68.846 1.00 58.38 111 ASP A N 1
ATOM 832 C CA . ASP A 1 111 ? 42.626 -14.794 -69.848 1.00 58.38 111 ASP A CA 1
ATOM 833 C C . ASP A 1 111 ? 43.674 -15.895 -69.542 1.00 58.38 111 ASP A C 1
ATOM 835 O O . ASP A 1 111 ? 44.562 -16.124 -70.354 1.00 58.38 111 ASP A O 1
ATOM 839 N N . GLU A 1 112 ? 43.581 -16.663 -68.443 1.00 60.59 112 GLU A N 1
ATOM 840 C CA . GLU A 1 112 ? 44.572 -17.736 -68.152 1.00 60.59 112 GLU A CA 1
ATOM 841 C C . GLU A 1 112 ? 43.965 -1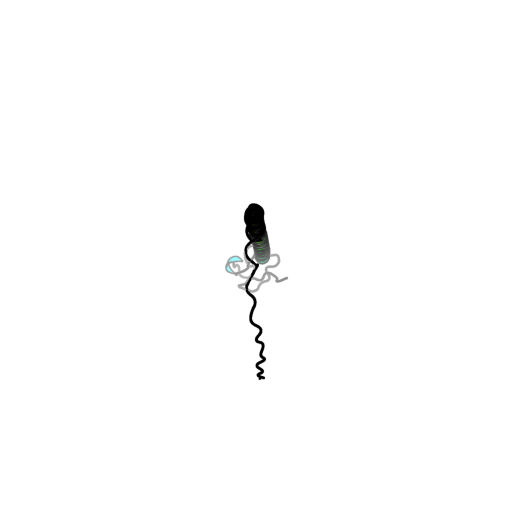9.087 -67.713 1.00 60.59 112 GLU A C 1
ATOM 843 O O . GLU A 1 112 ? 44.443 -19.748 -66.790 1.00 60.59 112 GLU A O 1
ATOM 848 N N . ARG A 1 113 ? 42.896 -19.550 -68.378 1.00 56.75 113 ARG A N 1
ATOM 849 C CA . ARG A 1 113 ? 42.441 -20.960 -68.280 1.00 56.75 113 ARG A CA 1
ATOM 850 C C . ARG A 1 113 ? 42.343 -21.687 -69.622 1.00 56.75 113 ARG A C 1
ATOM 852 O O . ARG A 1 113 ? 41.584 -22.643 -69.773 1.00 56.75 113 ARG A O 1
ATOM 859 N N . GLY A 1 114 ? 43.187 -21.289 -70.569 1.00 59.22 114 GLY A N 1
ATOM 860 C CA . GLY A 1 114 ? 43.789 -22.269 -71.467 1.00 59.22 114 GLY A CA 1
ATOM 861 C C . GLY A 1 114 ? 44.796 -23.115 -70.677 1.00 59.22 114 GLY A C 1
ATOM 862 O O . GLY A 1 114 ? 45.583 -22.575 -69.915 1.00 59.22 114 GLY A O 1
ATOM 863 N N . GLU A 1 115 ? 44.755 -24.435 -70.853 1.00 59.31 115 GLU A N 1
ATOM 864 C CA . GLU A 1 115 ? 45.792 -25.395 -70.429 1.00 59.31 115 GLU A CA 1
ATOM 865 C C . GLU A 1 115 ? 45.931 -25.731 -68.933 1.00 59.31 115 GLU A C 1
ATOM 867 O O . GLU A 1 115 ? 46.844 -25.287 -68.246 1.00 59.31 115 GLU A O 1
ATOM 872 N N . ARG A 1 116 ? 45.076 -26.652 -68.467 1.00 57.72 116 ARG A N 1
ATOM 873 C CA . ARG A 1 116 ? 45.372 -27.789 -67.553 1.00 57.72 116 ARG A CA 1
ATOM 874 C C . ARG A 1 116 ? 44.016 -28.414 -67.206 1.00 57.72 116 ARG A C 1
ATOM 876 O O . ARG A 1 116 ? 43.323 -27.948 -66.316 1.00 57.72 116 ARG A O 1
ATOM 883 N N . SER A 1 117 ? 43.447 -29.299 -68.019 1.00 63.47 117 SER A N 1
ATOM 884 C CA . SER A 1 117 ? 43.937 -30.637 -68.371 1.00 63.47 117 SER A CA 1
ATOM 885 C C . SER A 1 117 ? 44.439 -31.425 -67.158 1.00 63.47 117 SER A C 1
ATOM 887 O O . SER A 1 117 ? 45.480 -31.092 -66.595 1.00 63.47 117 SER A O 1
ATOM 889 N N . ASN A 1 118 ? 43.718 -32.518 -66.873 1.00 60.06 118 ASN A N 1
ATOM 890 C CA . ASN A 1 118 ? 44.019 -33.613 -65.943 1.00 60.06 118 ASN A CA 1
ATOM 891 C C . ASN A 1 118 ? 43.760 -33.286 -64.456 1.00 60.06 118 ASN A C 1
ATOM 893 O O . ASN A 1 118 ? 44.143 -32.239 -63.967 1.00 60.06 118 ASN A O 1
ATOM 897 N N . LEU A 1 119 ? 43.123 -34.131 -63.651 1.00 63.06 119 LEU A N 1
ATOM 898 C CA . LEU A 1 119 ? 43.033 -35.577 -63.729 1.00 63.06 119 LEU A CA 1
ATOM 899 C C . LEU A 1 119 ? 41.797 -36.023 -62.938 1.00 63.06 119 LEU A C 1
ATOM 901 O O . LEU A 1 119 ? 41.599 -35.646 -61.787 1.00 63.06 119 LEU A O 1
ATOM 905 N N . VAL A 1 120 ? 40.985 -36.835 -63.602 1.00 68.38 120 VAL A N 1
ATOM 906 C CA . VAL A 1 120 ? 40.039 -37.775 -63.005 1.00 68.38 120 VAL A CA 1
ATOM 907 C C . VAL A 1 120 ? 40.717 -38.539 -61.867 1.00 68.38 120 VAL A C 1
ATOM 909 O O . VAL A 1 120 ? 41.814 -39.054 -62.058 1.00 68.38 120 VAL A O 1
ATOM 912 N N . THR A 1 121 ? 40.058 -38.666 -60.720 1.00 59.84 121 THR A N 1
ATOM 913 C CA . THR A 1 121 ? 40.006 -39.918 -59.943 1.00 59.84 121 THR A CA 1
ATOM 914 C C . THR A 1 121 ? 38.957 -39.774 -58.843 1.00 59.84 121 THR A C 1
ATOM 916 O O . THR A 1 121 ? 39.196 -39.192 -57.791 1.00 59.84 121 THR A O 1
ATOM 919 N N . ASP A 1 122 ? 37.776 -40.322 -59.128 1.00 60.00 122 ASP A N 1
ATOM 920 C CA . ASP A 1 122 ? 37.027 -41.114 -58.147 1.00 60.00 122 ASP A CA 1
ATOM 921 C C . ASP A 1 122 ? 37.963 -42.238 -57.650 1.00 60.00 122 ASP A C 1
ATOM 923 O O . ASP A 1 122 ? 38.745 -42.759 -58.459 1.00 60.00 122 ASP A O 1
ATOM 927 N N . PRO A 1 123 ? 37.919 -42.631 -56.367 1.00 65.38 123 PRO A N 1
ATOM 928 C CA . PRO A 1 123 ? 36.829 -43.525 -55.988 1.00 65.38 123 PRO A CA 1
ATOM 929 C C . PRO A 1 123 ? 36.298 -43.362 -54.554 1.00 65.38 123 PRO A C 1
ATOM 931 O O . PRO A 1 123 ? 37.035 -43.136 -53.598 1.00 65.38 123 PRO A O 1
ATOM 934 N N . ALA A 1 124 ? 34.988 -43.564 -54.440 1.00 68.38 124 ALA A N 1
ATOM 935 C CA . ALA A 1 124 ? 34.340 -44.506 -53.524 1.00 68.38 124 ALA A CA 1
ATOM 936 C C . ALA A 1 124 ? 35.155 -45.032 -52.319 1.00 68.38 124 ALA A C 1
ATOM 938 O O . ALA A 1 124 ? 36.068 -45.835 -52.488 1.00 68.38 124 ALA A O 1
ATOM 939 N N . ASP A 1 125 ? 34.687 -44.710 -51.112 1.00 62.19 125 ASP A N 1
ATOM 940 C CA . ASP A 1 125 ? 34.799 -45.552 -49.907 1.00 62.19 125 ASP A CA 1
ATOM 941 C C . ASP A 1 125 ? 33.675 -45.075 -48.958 1.00 62.19 125 ASP A C 1
ATOM 943 O O . ASP A 1 125 ? 33.659 -43.914 -48.554 1.00 62.19 125 ASP A O 1
ATOM 947 N N . ALA A 1 126 ? 32.511 -45.726 -48.869 1.00 63.81 126 ALA A N 1
ATOM 948 C CA . ALA A 1 126 ? 32.201 -47.017 -48.241 1.00 63.81 126 ALA A CA 1
ATOM 949 C C . ALA A 1 126 ? 32.520 -47.057 -46.729 1.00 63.81 126 ALA A C 1
ATOM 951 O O . ALA A 1 126 ? 33.640 -46.801 -46.306 1.00 63.81 126 ALA A O 1
ATOM 952 N N . GLY A 1 127 ? 31.504 -47.397 -45.925 1.00 58.62 127 GLY A N 1
ATOM 953 C CA . GLY A 1 127 ? 31.592 -47.612 -44.472 1.00 58.62 127 GLY A CA 1
ATOM 954 C C . GLY A 1 127 ? 30.494 -46.860 -43.708 1.00 58.62 127 GLY A C 1
ATOM 955 O O . GLY A 1 127 ? 30.695 -45.708 -43.341 1.00 58.62 127 GLY A O 1
ATOM 956 N N . ASP A 1 128 ? 29.249 -47.351 -43.629 1.00 63.47 128 ASP A N 1
ATOM 957 C CA . ASP A 1 128 ? 28.756 -48.312 -42.606 1.00 63.47 128 ASP A CA 1
ATOM 958 C C . ASP A 1 128 ? 29.222 -47.938 -41.180 1.00 63.47 128 ASP A C 1
ATOM 960 O O . ASP A 1 128 ? 30.396 -48.093 -40.864 1.00 63.47 128 ASP A O 1
ATOM 964 N N . ALA A 1 129 ? 28.394 -47.235 -40.387 1.00 58.50 129 ALA A N 1
ATOM 965 C CA . ALA A 1 129 ? 27.450 -47.764 -39.370 1.00 58.50 129 ALA A CA 1
ATOM 966 C C . ALA A 1 129 ? 28.141 -48.290 -38.084 1.00 58.50 129 ALA A C 1
ATOM 968 O O . ALA A 1 129 ? 29.289 -48.722 -38.163 1.00 58.50 129 ALA A O 1
ATOM 969 N N . PRO A 1 130 ? 27.482 -48.385 -36.908 1.00 67.81 130 PRO A N 1
ATOM 970 C CA . PRO A 1 130 ? 26.215 -47.808 -36.432 1.00 67.81 130 PRO A CA 1
ATOM 971 C C . PRO A 1 130 ? 26.368 -46.653 -35.415 1.00 67.81 130 PRO A C 1
ATOM 973 O O . PRO A 1 130 ? 27.420 -46.553 -34.744 1.00 67.81 130 PRO A O 1
#

Radius of gyration: 49.8 Å; chains: 1; bounding box: 81×57×124 Å

Foldseek 3Di:
DDFQAQLPPRHGCVPPPDQADPPPRDGCVVSVRPPDDPVVVVVVVVVVVVVVVVVVVVVVVVVVVVVVVVVVVVVVVVVVVVVVVVVVVVVVVVVVVVVPPDPPPPPPPPPPPDDDDDDDDDDDDDDDDD